Protein AF-A0A0U3E2F8-F1 (afdb_monomer_lite)

Radius of gyration: 13.97 Å; chains: 1; bounding box: 38×24×35 Å

Foldseek 3Di:
DVVLVVLLQQLQQVLLVLLVVVDVDADQLVVQLQCLQVSCVVVVWHWDDDPQKIWTFPQPWDDDPPDQTWSSNVQSNSQNNSCNRHVFRKGWDWHDDPGGIITHIFGPPDDPVVRVVVSVVSVVVD

Secondary structure (DSSP, 8-state):
-HHHHHHHHHHHHHHHHHHHHH-SS---HHHHHHHHHHHHHHTT--EEEETTEEEEET---EEETTEEEE-HHHHHHHHHHHHHHHSS-EEEEEEEETTEEEEEEEETT--HHHHHHHHHHHHTT-

Sequence (126 aa):
MLAAVVLYETGKEMGARIARNSYERVMDPEEAIREVPKILAWIGIDSLQKGNEIYVMDAVGLATSDEEGVCHFERGLVAGIMSGLTRAPWEGIGRLEEDGCVIKLRIGGLTEKEAKGLEERLRNRV

InterPro domains:
  IPR024096 NO signalling/Golgi transport ligand-binding domain superfamily [SSF111126] (4-91)

Organism: NCBI:txid940295

Structure (mmCIF, N/CA/C/O backbone):
data_AF-A0A0U3E2F8-F1
#
_entry.id   AF-A0A0U3E2F8-F1
#
loop_
_atom_site.group_PDB
_atom_site.id
_atom_site.type_symbol
_atom_site.label_atom_id
_atom_site.label_alt_id
_atom_site.label_comp_id
_atom_site.label_asym_id
_atom_site.label_entity_id
_atom_site.label_seq_id
_atom_site.pdbx_PDB_ins_code
_atom_site.Cartn_x
_atom_site.Cartn_y
_atom_site.Cartn_z
_atom_site.occupancy
_atom_site.B_iso_or_equiv
_atom_site.auth_seq_id
_atom_site.auth_comp_id
_atom_site.auth_asym_id
_atom_site.auth_atom_id
_atom_site.pdbx_PDB_model_num
ATOM 1 N N . MET A 1 1 ? 18.887 8.319 -5.084 1.00 64.88 1 MET A N 1
ATOM 2 C CA . MET A 1 1 ? 18.273 8.625 -6.395 1.00 64.88 1 MET A CA 1
ATOM 3 C C . MET A 1 1 ? 16.972 9.414 -6.182 1.00 64.88 1 MET A C 1
ATOM 5 O O . MET A 1 1 ? 16.063 8.888 -5.556 1.00 64.88 1 MET A O 1
ATOM 9 N N . LEU A 1 2 ? 16.882 10.678 -6.626 1.00 75.62 2 LEU A N 1
ATOM 10 C CA . LEU A 1 2 ? 15.735 11.573 -6.346 1.00 75.62 2 LEU A CA 1
ATOM 11 C C . LEU A 1 2 ? 14.402 11.059 -6.928 1.00 75.62 2 LEU A C 1
ATOM 13 O O . LEU A 1 2 ? 13.374 11.144 -6.264 1.00 75.62 2 LEU A O 1
ATOM 17 N N . ALA A 1 3 ? 14.427 10.469 -8.128 1.00 80.75 3 ALA A N 1
ATOM 18 C CA . ALA A 1 3 ? 13.234 9.941 -8.798 1.00 80.75 3 ALA A CA 1
ATOM 19 C C . ALA A 1 3 ? 12.507 8.857 -7.979 1.00 80.75 3 ALA A C 1
ATOM 21 O O . ALA A 1 3 ? 11.284 8.879 -7.882 1.00 80.75 3 ALA A O 1
ATOM 22 N N . ALA A 1 4 ? 13.252 7.965 -7.318 1.00 83.56 4 ALA A N 1
ATOM 23 C CA . ALA A 1 4 ? 12.688 6.930 -6.448 1.00 83.56 4 ALA A CA 1
ATOM 24 C C . ALA A 1 4 ? 11.900 7.512 -5.266 1.00 83.56 4 ALA A C 1
ATOM 26 O O . ALA A 1 4 ? 10.849 6.986 -4.904 1.00 83.56 4 ALA A O 1
ATOM 27 N N . VAL A 1 5 ? 12.410 8.593 -4.668 1.00 86.62 5 VAL A N 1
ATOM 28 C CA . VAL A 1 5 ? 11.747 9.279 -3.551 1.00 86.62 5 VAL A CA 1
ATOM 29 C C . VAL A 1 5 ? 10.488 9.980 -4.047 1.00 86.62 5 VAL A C 1
ATOM 31 O O . VAL A 1 5 ? 9.428 9.810 -3.456 1.00 86.62 5 VAL A O 1
ATOM 34 N N . VAL A 1 6 ? 10.578 10.708 -5.163 1.00 90.44 6 VAL A N 1
ATOM 35 C CA . VAL A 1 6 ? 9.425 11.422 -5.732 1.00 90.44 6 VAL A CA 1
ATOM 36 C C . VAL A 1 6 ? 8.300 10.454 -6.090 1.00 90.44 6 VAL A C 1
ATOM 38 O O . VAL A 1 6 ? 7.155 10.708 -5.728 1.00 90.44 6 VAL A O 1
ATOM 41 N N . LEU A 1 7 ? 8.604 9.335 -6.752 1.00 90.94 7 LEU A N 1
ATOM 42 C CA . LEU A 1 7 ? 7.593 8.340 -7.122 1.00 90.94 7 LEU A CA 1
ATOM 43 C C . LEU A 1 7 ? 6.931 7.710 -5.898 1.00 90.94 7 LEU A C 1
ATOM 45 O O . LEU A 1 7 ? 5.711 7.558 -5.881 1.00 90.94 7 LEU A O 1
ATOM 49 N N . TYR A 1 8 ? 7.719 7.400 -4.868 1.00 92.94 8 TYR A N 1
ATOM 50 C CA . TYR A 1 8 ? 7.193 6.858 -3.622 1.00 92.94 8 TYR A CA 1
ATOM 51 C C . TYR A 1 8 ? 6.237 7.827 -2.923 1.00 92.94 8 TYR A C 1
ATOM 53 O O . TYR A 1 8 ? 5.100 7.462 -2.626 1.00 92.94 8 TYR A O 1
ATOM 61 N N . GLU A 1 9 ? 6.669 9.070 -2.703 1.00 94.75 9 GLU A N 1
ATOM 62 C CA . GLU A 1 9 ? 5.845 10.079 -2.032 1.00 94.75 9 GLU A CA 1
ATOM 63 C C . GLU A 1 9 ? 4.603 10.436 -2.858 1.00 94.75 9 GLU A C 1
ATOM 65 O O . GLU A 1 9 ? 3.518 10.606 -2.306 1.00 94.75 9 GLU A O 1
ATOM 70 N N . THR A 1 10 ? 4.726 10.461 -4.190 1.00 95.31 10 THR A N 1
ATOM 71 C CA . THR A 1 10 ? 3.583 10.675 -5.091 1.00 95.31 10 THR A CA 1
ATOM 72 C C . THR A 1 10 ? 2.550 9.563 -4.938 1.00 95.31 10 THR A C 1
ATOM 74 O O . THR A 1 10 ? 1.371 9.850 -4.733 1.00 95.31 10 THR A O 1
ATOM 77 N N . GLY A 1 11 ? 2.981 8.297 -4.979 1.00 95.75 11 GLY A N 1
ATOM 78 C CA . GLY A 1 11 ? 2.093 7.160 -4.747 1.00 95.75 11 GLY A CA 1
ATOM 79 C C . GLY A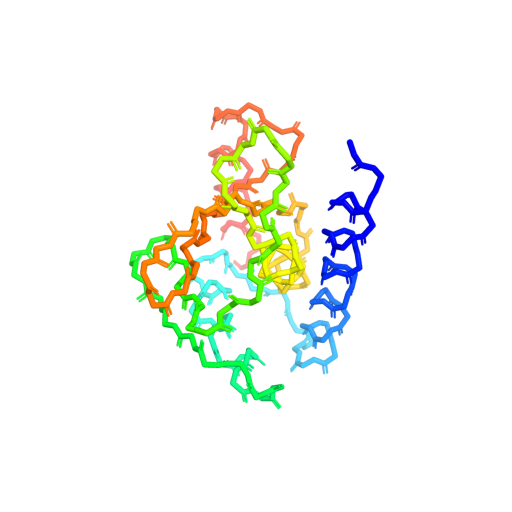 1 11 ? 1.421 7.250 -3.376 1.00 95.75 11 GLY A C 1
ATOM 80 O O . GLY A 1 11 ? 0.200 7.130 -3.273 1.00 95.75 11 GLY A O 1
ATOM 81 N N . LYS A 1 12 ? 2.195 7.546 -2.326 1.00 97.19 12 LYS A N 1
ATOM 82 C CA . LYS A 1 12 ? 1.705 7.638 -0.944 1.00 97.19 12 LYS A CA 1
ATOM 83 C C . LYS A 1 12 ? 0.635 8.711 -0.760 1.00 97.19 12 LYS A C 1
ATOM 85 O O . LYS A 1 12 ? -0.418 8.428 -0.186 1.00 97.19 12 LYS A O 1
ATOM 90 N N . GLU A 1 13 ? 0.862 9.911 -1.282 1.00 97.12 13 GLU A N 1
ATOM 91 C CA . GLU A 1 13 ? -0.116 10.999 -1.212 1.00 97.12 13 GLU A CA 1
ATOM 92 C C . GLU A 1 13 ? -1.396 10.655 -1.990 1.00 97.12 13 GLU A C 1
ATOM 94 O O . GLU A 1 13 ? -2.508 10.807 -1.474 1.00 97.12 13 GLU A O 1
ATOM 99 N N . MET A 1 14 ? -1.257 10.115 -3.208 1.00 96.50 14 MET A N 1
ATOM 100 C CA . MET A 1 14 ? -2.400 9.690 -4.021 1.00 96.50 14 MET A CA 1
ATOM 101 C C . MET A 1 14 ? -3.231 8.615 -3.317 1.00 96.50 14 MET A C 1
ATOM 103 O O . MET A 1 14 ? -4.451 8.754 -3.207 1.00 96.50 14 MET A O 1
ATOM 107 N N . GLY A 1 15 ? -2.580 7.575 -2.795 1.00 97.12 15 GLY A N 1
ATOM 108 C CA . GLY A 1 15 ? -3.247 6.472 -2.109 1.00 97.12 15 GLY A CA 1
ATOM 109 C C . GLY A 1 15 ? -4.013 6.937 -0.875 1.00 97.12 15 GLY A C 1
ATOM 110 O O . GLY A 1 15 ? -5.178 6.579 -0.695 1.00 97.12 15 GLY A O 1
ATOM 111 N N . ALA A 1 16 ? -3.397 7.799 -0.061 1.00 96.75 16 ALA A N 1
ATOM 112 C CA . ALA A 1 16 ? -4.036 8.341 1.135 1.00 96.75 16 ALA A CA 1
ATOM 113 C C . ALA A 1 16 ? -5.271 9.177 0.791 1.00 96.75 16 ALA A C 1
ATOM 115 O O . ALA A 1 16 ? -6.301 9.073 1.464 1.00 96.75 16 ALA A O 1
ATOM 116 N N . ARG A 1 17 ? -5.192 9.983 -0.272 1.00 95.56 17 ARG A N 1
ATOM 117 C CA . ARG A 1 17 ? -6.315 10.793 -0.743 1.00 95.56 17 ARG A CA 1
ATOM 118 C C . ARG A 1 17 ? -7.462 9.936 -1.279 1.00 95.56 17 ARG A C 1
ATOM 120 O O . ARG A 1 17 ? -8.609 10.190 -0.920 1.00 95.56 17 ARG A O 1
ATOM 127 N N . ILE A 1 18 ? -7.169 8.920 -2.093 1.00 95.12 18 ILE A N 1
ATOM 128 C CA . ILE A 1 18 ? -8.184 7.998 -2.629 1.00 95.12 18 ILE A CA 1
ATOM 129 C C . ILE A 1 18 ? -8.901 7.279 -1.485 1.00 95.12 18 ILE A C 1
ATOM 131 O O . ILE A 1 18 ? -10.130 7.288 -1.436 1.00 95.12 18 ILE A O 1
ATOM 135 N N . ALA A 1 19 ? -8.152 6.722 -0.530 1.00 95.06 19 ALA A N 1
ATOM 136 C CA . ALA A 1 19 ? -8.716 6.012 0.614 1.00 95.06 19 ALA A CA 1
ATOM 137 C C . ALA A 1 19 ? -9.644 6.897 1.458 1.00 95.06 19 ALA A C 1
ATOM 139 O O . ALA A 1 19 ? -10.771 6.501 1.747 1.00 95.06 19 ALA A O 1
ATOM 140 N N . ARG A 1 20 ? -9.211 8.121 1.795 1.00 91.31 20 ARG A N 1
ATOM 141 C CA . ARG A 1 20 ? -10.014 9.072 2.588 1.00 91.31 20 ARG A CA 1
ATOM 142 C C . ARG A 1 20 ? -11.285 9.534 1.879 1.00 91.31 20 ARG A C 1
ATOM 144 O O . ARG A 1 20 ? -12.266 9.834 2.545 1.00 91.31 20 ARG A O 1
ATOM 151 N N . ASN A 1 21 ? -11.262 9.610 0.551 1.00 89.81 21 ASN A N 1
ATOM 152 C CA . ASN A 1 21 ? -12.446 9.956 -0.237 1.00 89.81 21 ASN A CA 1
ATOM 153 C C . ASN A 1 21 ? -13.391 8.762 -0.429 1.00 89.81 21 ASN A C 1
ATOM 155 O O . ASN A 1 21 ? -14.570 8.958 -0.702 1.00 89.81 21 ASN A O 1
ATOM 159 N N . SER A 1 22 ? -12.865 7.542 -0.319 1.00 88.12 22 SER A N 1
ATOM 160 C CA . SER A 1 22 ? -13.618 6.300 -0.511 1.00 88.12 22 SER A CA 1
ATOM 161 C C . SER A 1 22 ? -14.307 5.829 0.771 1.00 88.12 22 SER A C 1
ATOM 163 O O . SER A 1 22 ? -15.347 5.181 0.701 1.00 88.12 22 SER A O 1
ATOM 165 N N . TYR A 1 23 ? -13.743 6.156 1.939 1.00 85.69 23 TYR A N 1
ATOM 166 C CA . TYR A 1 23 ? -14.247 5.713 3.238 1.00 85.69 23 TYR A CA 1
ATOM 167 C C . TYR A 1 23 ? -14.242 6.851 4.260 1.00 85.69 23 TYR A C 1
ATOM 169 O O . TYR A 1 23 ? -13.218 7.479 4.519 1.00 85.69 23 TYR A O 1
ATOM 177 N N . GLU A 1 24 ? -15.391 7.071 4.899 1.00 81.25 24 GLU A N 1
ATOM 178 C CA . GLU A 1 24 ? -15.556 8.119 5.917 1.00 81.25 24 GLU A CA 1
ATOM 179 C C . GLU A 1 24 ? -15.071 7.685 7.312 1.00 81.25 24 GLU A C 1
ATOM 181 O O . GLU A 1 24 ? -14.725 8.527 8.148 1.00 81.25 24 GLU A O 1
ATOM 186 N N . ARG A 1 25 ? -15.013 6.370 7.572 1.00 87.81 25 ARG A N 1
ATOM 187 C CA . ARG A 1 25 ? -14.590 5.804 8.861 1.00 87.81 25 ARG A CA 1
ATOM 188 C C . ARG A 1 25 ? -13.144 5.324 8.847 1.00 87.81 25 ARG A C 1
ATOM 190 O O . ARG A 1 25 ? -12.626 4.891 7.823 1.00 87.81 25 ARG A O 1
ATOM 197 N N . VAL A 1 26 ? -12.530 5.358 10.026 1.00 89.75 26 VAL A N 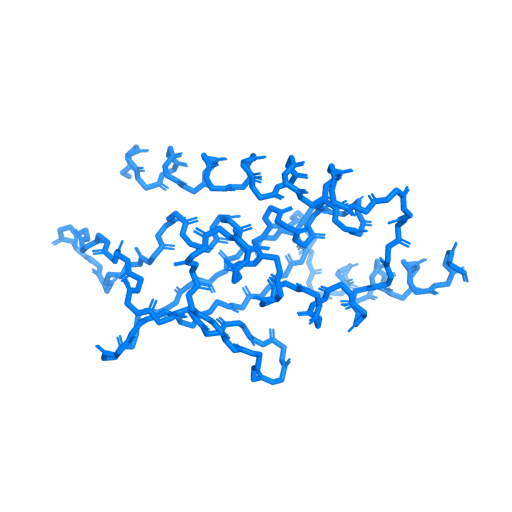1
ATOM 198 C CA . VAL A 1 26 ? -11.230 4.727 10.273 1.00 89.75 26 VAL A CA 1
ATOM 199 C C . VAL A 1 26 ? -11.433 3.221 10.406 1.00 89.75 26 VAL A C 1
ATOM 201 O O . VAL A 1 26 ? -12.411 2.786 11.014 1.00 89.75 26 VAL A O 1
ATOM 204 N N . MET A 1 27 ? -10.524 2.447 9.825 1.00 92.94 27 MET A N 1
ATOM 205 C CA . MET A 1 27 ? -10.528 0.988 9.880 1.00 92.94 27 MET A CA 1
ATOM 206 C C . MET A 1 27 ? -9.391 0.457 10.745 1.00 92.94 27 MET A C 1
ATOM 208 O O . MET A 1 27 ? -8.307 1.049 10.807 1.00 92.94 27 MET A O 1
ATOM 212 N N . ASP A 1 28 ? -9.620 -0.712 11.335 1.00 91.25 28 ASP A N 1
ATOM 213 C CA . ASP A 1 28 ? -8.561 -1.524 11.918 1.00 91.25 28 ASP A CA 1
ATOM 214 C C . ASP A 1 28 ? -7.576 -1.997 10.841 1.00 91.25 28 ASP A C 1
ATOM 216 O O . ASP A 1 28 ? -7.997 -2.281 9.717 1.00 91.25 28 ASP A O 1
ATOM 220 N N . PRO A 1 29 ? -6.278 -2.165 11.153 1.00 91.38 29 PRO A N 1
ATOM 221 C CA . PRO A 1 29 ? -5.283 -2.604 10.173 1.00 91.38 29 PRO A CA 1
ATOM 222 C C . PRO A 1 29 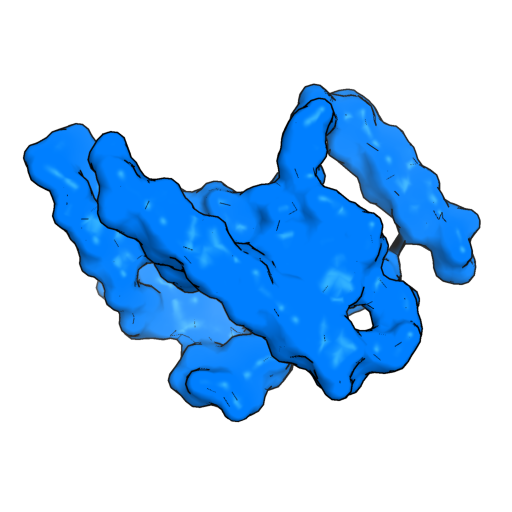? -5.651 -3.891 9.417 1.00 91.38 29 PRO A C 1
ATOM 224 O O . PRO A 1 29 ? -5.459 -3.977 8.207 1.00 91.38 29 PRO A O 1
ATOM 227 N N . GLU A 1 30 ? -6.226 -4.882 10.102 1.00 90.81 30 GLU A N 1
ATOM 228 C CA . GLU A 1 30 ? -6.636 -6.153 9.485 1.00 90.81 30 GLU A CA 1
ATOM 229 C C . GLU A 1 30 ? -7.818 -6.000 8.526 1.00 90.81 30 GLU A C 1
ATOM 231 O O . GLU A 1 30 ? -7.959 -6.759 7.568 1.00 90.81 30 GLU A O 1
ATOM 236 N N . GLU A 1 31 ? -8.709 -5.049 8.789 1.00 93.44 31 GLU A N 1
ATOM 237 C CA . GLU A 1 31 ? -9.775 -4.695 7.860 1.00 93.44 31 GLU A CA 1
ATOM 238 C C . GLU A 1 31 ? -9.212 -3.883 6.691 1.00 93.44 31 GLU A C 1
ATOM 240 O O . GLU A 1 31 ? -9.424 -4.247 5.537 1.00 93.44 31 GLU A O 1
ATOM 245 N N . ALA A 1 32 ? -8.417 -2.855 6.984 1.00 94.50 32 ALA A N 1
ATOM 246 C CA . ALA A 1 32 ? -7.854 -1.951 5.992 1.00 94.50 32 ALA A CA 1
ATOM 247 C C . ALA A 1 32 ? -7.051 -2.688 4.914 1.00 94.50 32 ALA A C 1
ATOM 249 O O . ALA A 1 32 ? -7.255 -2.444 3.727 1.00 94.50 32 ALA A O 1
ATOM 250 N N . ILE A 1 33 ? -6.190 -3.638 5.300 1.00 94.94 33 ILE A N 1
ATOM 251 C CA . ILE A 1 33 ? -5.377 -4.394 4.338 1.00 94.94 33 ILE A CA 1
ATOM 252 C C . ILE A 1 33 ? -6.230 -5.224 3.361 1.00 94.94 33 ILE A C 1
ATOM 254 O O . ILE A 1 33 ? -5.835 -5.395 2.210 1.00 94.94 33 ILE A O 1
ATOM 258 N N . ARG A 1 34 ? -7.422 -5.678 3.780 1.00 95.19 34 ARG A N 1
ATOM 259 C CA . ARG A 1 34 ? -8.378 -6.406 2.922 1.00 95.19 34 ARG A CA 1
ATOM 260 C C . ARG A 1 34 ? -9.103 -5.496 1.933 1.00 95.19 34 ARG A C 1
ATOM 262 O O . ARG A 1 34 ? -9.558 -5.965 0.890 1.00 95.19 34 ARG A O 1
ATOM 269 N N . GLU A 1 35 ? -9.208 -4.208 2.242 1.00 95.69 35 GLU A N 1
ATOM 270 C CA . GLU A 1 35 ? -9.807 -3.209 1.354 1.00 95.69 35 GLU A CA 1
ATOM 271 C C . GLU A 1 35 ? -8.805 -2.660 0.328 1.00 95.69 35 GLU A C 1
ATOM 273 O O . GLU A 1 35 ? -9.221 -2.208 -0.739 1.00 95.69 35 GLU A O 1
ATOM 278 N N . VAL A 1 36 ? -7.493 -2.751 0.591 1.00 96.94 36 VAL A N 1
ATOM 279 C CA . VAL A 1 36 ? -6.453 -2.239 -0.321 1.00 96.94 36 VAL A CA 1
ATOM 280 C C . VAL A 1 36 ? -6.622 -2.756 -1.762 1.00 96.94 36 VAL A C 1
ATOM 282 O O . VAL A 1 36 ? -6.700 -1.912 -2.657 1.00 96.94 36 VAL A O 1
ATOM 285 N N . PRO A 1 37 ? -6.752 -4.075 -2.038 1.00 96.62 37 PRO A N 1
ATOM 286 C CA . PRO A 1 37 ? -6.910 -4.551 -3.414 1.00 96.62 37 PRO A CA 1
ATOM 287 C C . PRO A 1 37 ? -8.185 -4.050 -4.099 1.00 96.62 37 PRO A C 1
ATOM 289 O O . PRO A 1 37 ? -8.191 -3.810 -5.303 1.00 96.62 37 PRO A O 1
ATOM 292 N N . LYS A 1 38 ? -9.268 -3.845 -3.337 1.00 95.56 38 LYS A N 1
ATOM 293 C CA . LYS A 1 38 ? -10.539 -3.339 -3.878 1.00 95.56 38 LYS A CA 1
ATOM 294 C C . LYS A 1 38 ? -10.394 -1.898 -4.357 1.00 95.56 38 LYS A C 1
ATOM 296 O O . LYS A 1 38 ? -10.874 -1.559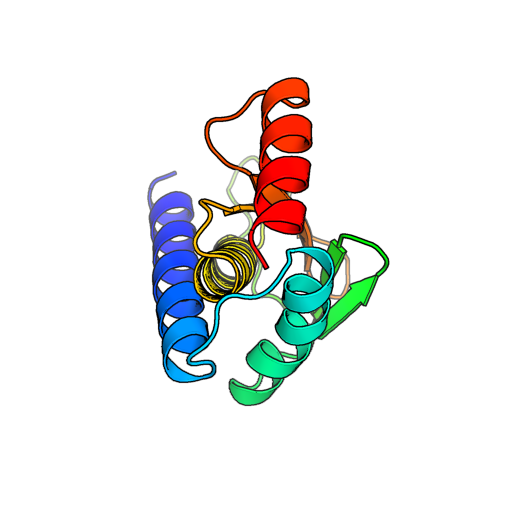 -5.433 1.00 95.56 38 LYS A O 1
ATOM 301 N N . ILE A 1 39 ? -9.698 -1.071 -3.577 1.00 95.44 39 ILE A N 1
ATOM 302 C CA . ILE A 1 39 ? -9.416 0.324 -3.930 1.00 95.44 39 ILE A CA 1
ATOM 303 C C . ILE A 1 39 ? -8.489 0.395 -5.147 1.00 95.44 39 ILE A C 1
ATOM 305 O O . ILE A 1 39 ? -8.717 1.205 -6.041 1.00 95.44 39 ILE A O 1
ATOM 309 N N . LEU A 1 40 ? -7.465 -0.463 -5.207 1.00 95.12 40 LEU A N 1
ATOM 310 C CA . LEU A 1 40 ? -6.576 -0.557 -6.369 1.00 95.12 40 LEU A CA 1
ATOM 311 C C . LEU A 1 40 ? -7.344 -0.954 -7.640 1.00 95.12 40 LEU A C 1
ATOM 313 O O . LEU A 1 40 ? -7.169 -0.321 -8.681 1.00 95.12 40 LEU A O 1
ATOM 317 N N . ALA A 1 41 ? -8.277 -1.904 -7.542 1.00 94.00 41 ALA A N 1
ATOM 318 C CA . ALA A 1 41 ? -9.118 -2.297 -8.670 1.00 94.00 41 ALA A CA 1
ATOM 319 C C . ALA A 1 41 ? -9.982 -1.135 -9.203 1.00 94.00 41 ALA A C 1
ATOM 321 O O . ALA A 1 41 ? -10.193 -1.028 -10.410 1.00 94.00 41 ALA A O 1
ATOM 322 N N . TRP A 1 42 ? -10.444 -0.213 -8.346 1.00 90.88 42 TRP A N 1
ATOM 323 C CA . TRP A 1 42 ? -11.224 0.959 -8.782 1.00 90.88 42 TRP A CA 1
ATOM 324 C C . TRP A 1 42 ? -10.440 1.933 -9.662 1.00 90.88 42 TRP A C 1
ATOM 326 O O . TRP A 1 42 ? -11.040 2.671 -10.441 1.00 90.88 42 TRP A O 1
ATOM 336 N N . ILE A 1 43 ? -9.113 1.938 -9.543 1.00 89.69 43 ILE A N 1
ATOM 337 C CA . ILE A 1 43 ? -8.219 2.759 -10.365 1.00 89.69 43 ILE A CA 1
ATOM 338 C C . ILE A 1 43 ? -7.527 1.945 -11.465 1.00 89.69 43 ILE A C 1
ATOM 340 O O . ILE A 1 43 ? -6.582 2.434 -12.079 1.00 89.69 43 ILE A O 1
ATOM 344 N N . GLY A 1 44 ? -8.011 0.726 -11.732 1.00 91.06 44 GLY A N 1
ATOM 345 C CA . GLY A 1 44 ? -7.518 -0.132 -12.807 1.00 91.06 44 GLY A CA 1
ATOM 346 C C . GLY A 1 44 ? -6.182 -0.811 -12.511 1.00 91.06 44 GLY A C 1
ATOM 347 O O . GLY A 1 44 ? -5.460 -1.131 -13.448 1.00 91.06 44 GLY A O 1
ATOM 348 N N . ILE A 1 45 ? -5.834 -0.997 -11.233 1.00 92.44 45 ILE A N 1
ATOM 349 C CA . ILE A 1 45 ? -4.627 -1.717 -10.817 1.00 92.44 45 ILE A CA 1
ATOM 350 C C . ILE A 1 45 ? -5.028 -3.088 -10.277 1.00 92.44 45 ILE A C 1
ATOM 352 O O . ILE A 1 45 ? -5.639 -3.200 -9.208 1.00 92.44 45 ILE A O 1
ATOM 356 N N . ASP A 1 46 ? -4.634 -4.131 -10.998 1.00 94.31 46 ASP A N 1
ATOM 357 C CA . ASP A 1 46 ? -4.887 -5.506 -10.596 1.00 94.31 46 ASP A CA 1
ATOM 358 C C . ASP A 1 46 ? -3.958 -5.911 -9.450 1.00 94.31 46 ASP A C 1
ATOM 360 O O . ASP A 1 46 ? -2.734 -5.761 -9.486 1.00 94.31 46 ASP A O 1
ATOM 364 N N . SER A 1 47 ? -4.556 -6.424 -8.378 1.00 95.69 47 SER A N 1
ATOM 365 C CA . SER A 1 47 ? -3.816 -6.811 -7.183 1.00 95.69 47 SER A CA 1
ATOM 366 C C . SER A 1 47 ? -4.540 -7.874 -6.369 1.00 95.69 47 SER A C 1
ATOM 368 O O . SER A 1 47 ? -5.745 -8.091 -6.501 1.00 95.69 47 SER A O 1
ATOM 370 N N . LEU A 1 48 ? -3.792 -8.550 -5.503 1.00 95.31 48 LEU A N 1
ATOM 371 C CA . LEU A 1 48 ? -4.313 -9.553 -4.581 1.00 95.31 48 LEU A CA 1
ATOM 372 C C . LEU A 1 48 ? -3.583 -9.486 -3.241 1.00 95.31 48 LEU A C 1
ATOM 374 O O . LEU A 1 48 ? -2.411 -9.123 -3.167 1.00 95.31 48 LEU A O 1
ATOM 378 N N . GLN A 1 49 ? -4.271 -9.863 -2.168 1.00 95.31 49 GLN A N 1
ATOM 379 C CA . GLN A 1 49 ? -3.671 -9.981 -0.842 1.00 95.31 49 GLN A CA 1
ATOM 380 C C . GLN A 1 49 ? -3.195 -11.421 -0.603 1.00 95.31 49 GLN A C 1
ATOM 382 O O . GLN A 1 49 ? -3.967 -12.369 -0.755 1.00 95.31 49 GLN A O 1
ATOM 387 N N . LYS A 1 50 ? -1.942 -11.589 -0.168 1.00 91.56 50 LYS A N 1
ATOM 388 C CA . LYS A 1 50 ? -1.368 -12.862 0.301 1.00 91.56 50 LYS A CA 1
ATOM 389 C C . LYS A 1 50 ? -0.851 -12.676 1.727 1.00 91.56 50 LYS A C 1
ATOM 391 O O . LYS A 1 50 ? 0.227 -12.136 1.949 1.00 91.56 50 LYS A O 1
ATOM 396 N N . GLY A 1 51 ? -1.635 -13.105 2.717 1.00 89.19 51 GLY A N 1
ATOM 397 C CA . GLY A 1 51 ? -1.308 -12.867 4.126 1.00 89.19 51 GLY A CA 1
ATOM 398 C C . GLY A 1 51 ? -1.256 -11.368 4.440 1.00 89.19 51 GLY A C 1
ATOM 399 O O . GLY A 1 51 ? -2.252 -10.671 4.263 1.00 89.19 51 GLY A O 1
ATOM 400 N N . ASN A 1 52 ? -0.091 -10.876 4.870 1.00 87.06 52 ASN A N 1
ATOM 401 C CA . ASN A 1 52 ? 0.141 -9.456 5.181 1.00 87.06 52 ASN A CA 1
ATOM 402 C C . ASN A 1 52 ? 0.850 -8.696 4.046 1.00 87.06 52 ASN A C 1
ATOM 404 O O . ASN A 1 52 ? 1.407 -7.620 4.267 1.00 87.06 52 ASN A O 1
ATOM 408 N N . GLU A 1 53 ? 0.867 -9.273 2.848 1.00 94.75 53 GLU A N 1
ATOM 409 C CA . GLU A 1 53 ? 1.477 -8.686 1.660 1.00 94.75 53 GLU A CA 1
ATOM 410 C C . GLU A 1 53 ? 0.410 -8.403 0.602 1.00 94.75 53 GLU A C 1
ATOM 412 O O . GLU A 1 53 ? -0.579 -9.133 0.471 1.00 94.75 53 GLU A O 1
ATOM 417 N N . ILE A 1 54 ? 0.632 -7.339 -0.163 1.00 96.94 54 ILE A N 1
ATOM 418 C CA . ILE A 1 54 ? -0.163 -6.978 -1.333 1.00 96.94 54 ILE A CA 1
ATOM 419 C C . ILE A 1 54 ? 0.685 -7.251 -2.565 1.00 96.94 54 ILE A C 1
ATOM 421 O O . ILE A 1 54 ? 1.780 -6.714 -2.701 1.00 96.94 54 ILE A O 1
ATOM 425 N N . TYR A 1 55 ? 0.183 -8.096 -3.451 1.00 95.69 55 TYR A N 1
ATOM 426 C CA . TYR A 1 55 ? 0.786 -8.369 -4.743 1.00 95.69 55 TYR A CA 1
ATOM 427 C C . TYR A 1 55 ? 0.106 -7.502 -5.795 1.00 95.69 55 TYR A C 1
ATOM 429 O O . TYR A 1 55 ? -1.106 -7.608 -5.970 1.00 95.69 55 TYR A O 1
ATOM 437 N N . VAL A 1 56 ? 0.868 -6.646 -6.465 1.00 94.69 56 VAL A N 1
ATOM 438 C CA . VAL A 1 56 ? 0.400 -5.793 -7.562 1.00 94.69 56 VAL A CA 1
ATOM 439 C C . VAL A 1 56 ? 0.925 -6.377 -8.865 1.00 94.69 56 VAL A C 1
ATOM 441 O O . VAL A 1 56 ? 2.138 -6.499 -9.026 1.00 94.69 56 VAL A O 1
ATOM 444 N N . MET A 1 57 ? 0.019 -6.763 -9.757 1.00 92.19 57 MET A N 1
ATOM 445 C CA . MET A 1 57 ? 0.352 -7.325 -11.068 1.00 92.19 57 MET A CA 1
ATOM 446 C C . MET A 1 57 ? 0.763 -6.212 -12.032 1.00 92.19 57 MET A C 1
ATOM 448 O O . MET A 1 57 ? 0.333 -5.069 -11.865 1.00 92.19 57 MET A O 1
ATOM 452 N N . ASP A 1 58 ? 1.620 -6.537 -13.003 1.00 83.25 58 ASP A N 1
ATOM 453 C CA . ASP A 1 58 ? 2.071 -5.611 -14.057 1.00 83.25 58 ASP A CA 1
ATOM 454 C C . ASP A 1 58 ? 2.638 -4.274 -13.528 1.00 83.25 58 ASP A C 1
ATOM 456 O O . ASP A 1 58 ? 2.618 -3.244 -14.207 1.00 83.25 58 ASP A O 1
ATOM 460 N N . ALA A 1 59 ? 3.148 -4.277 -12.291 1.00 79.69 59 ALA A N 1
ATOM 461 C CA . ALA A 1 59 ? 3.713 -3.097 -11.651 1.00 79.69 59 ALA A CA 1
ATOM 462 C C . ALA A 1 59 ? 4.891 -2.558 -12.474 1.00 79.69 59 ALA A C 1
ATOM 464 O O . ALA A 1 59 ? 5.817 -3.301 -12.816 1.00 79.69 59 ALA A O 1
ATOM 465 N N . VAL A 1 60 ? 4.900 -1.249 -12.744 1.00 67.88 60 VAL A N 1
ATOM 466 C CA . VAL A 1 60 ? 5.954 -0.627 -13.552 1.00 67.88 60 VAL A CA 1
ATOM 467 C C . VAL A 1 60 ? 7.172 -0.398 -12.660 1.00 67.88 60 VAL A C 1
ATOM 469 O O . VAL A 1 60 ? 7.407 0.680 -12.113 1.00 67.88 60 VAL A O 1
ATOM 472 N N . GLY A 1 61 ? 7.957 -1.457 -12.478 1.00 64.06 61 GLY A N 1
ATOM 473 C CA . GLY A 1 61 ? 9.243 -1.389 -11.802 1.00 64.06 61 GLY A CA 1
ATOM 474 C C . GLY A 1 61 ? 10.212 -0.499 -12.576 1.00 64.06 61 GLY A C 1
ATOM 475 O O . GLY A 1 61 ? 10.456 -0.711 -13.762 1.00 64.06 61 GLY A O 1
ATOM 476 N N . LEU A 1 62 ? 10.812 0.481 -11.901 1.00 60.38 62 LEU A N 1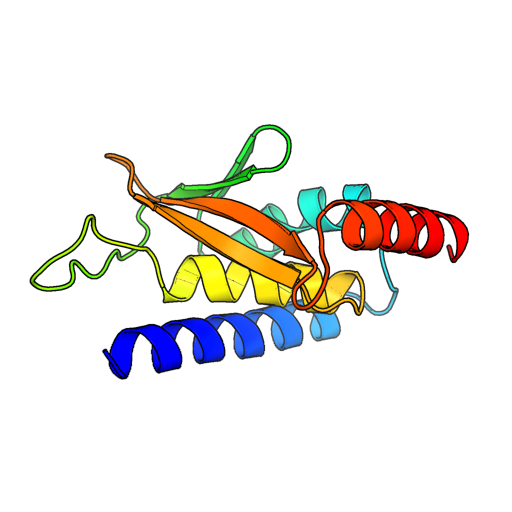
ATOM 477 C CA . LEU A 1 62 ? 11.981 1.171 -12.439 1.00 60.38 62 LEU A CA 1
ATOM 478 C C . LEU A 1 62 ? 13.222 0.494 -11.871 1.00 60.38 62 LEU A C 1
ATOM 480 O O . LEU A 1 62 ? 13.502 0.590 -10.675 1.00 60.38 62 LEU A O 1
ATOM 484 N N . ALA A 1 63 ? 13.961 -0.200 -12.736 1.00 54.34 63 ALA A N 1
ATOM 485 C CA . ALA A 1 63 ? 15.306 -0.642 -12.410 1.00 54.34 63 ALA A CA 1
ATOM 486 C C . ALA A 1 63 ? 16.179 0.598 -12.190 1.00 54.34 63 ALA A C 1
ATOM 488 O O . ALA A 1 63 ? 16.219 1.506 -13.026 1.00 54.34 63 ALA A O 1
ATOM 489 N N . THR A 1 64 ? 16.851 0.656 -11.046 1.00 56.62 64 THR A N 1
ATOM 490 C CA . THR A 1 64 ? 17.878 1.670 -10.805 1.00 56.62 64 THR A CA 1
ATOM 491 C C . THR A 1 64 ? 19.222 1.065 -11.184 1.00 56.62 64 THR A C 1
ATOM 493 O O . THR A 1 64 ? 19.359 -0.155 -11.182 1.00 56.62 64 THR A O 1
ATOM 496 N N . SER A 1 65 ? 20.191 1.893 -11.576 1.00 50.47 65 SER A N 1
ATOM 497 C CA . SER A 1 65 ? 21.446 1.448 -12.200 1.00 50.47 65 SER A CA 1
ATOM 498 C C . SER A 1 65 ? 22.263 0.443 -11.381 1.00 50.47 65 SER A C 1
ATOM 500 O O . SER A 1 65 ? 23.150 -0.181 -11.951 1.00 50.47 65 SER A O 1
ATOM 502 N N . ASP A 1 66 ? 21.958 0.263 -10.091 1.00 49.53 66 ASP A N 1
ATOM 503 C CA . ASP A 1 66 ? 22.791 -0.490 -9.154 1.00 49.53 66 ASP A CA 1
ATOM 504 C C . ASP A 1 66 ? 22.006 -1.399 -8.177 1.00 49.53 66 ASP A C 1
ATOM 506 O O . ASP A 1 66 ? 22.611 -1.963 -7.268 1.00 49.53 66 ASP A O 1
ATOM 510 N N . GLU A 1 67 ? 20.685 -1.585 -8.333 1.00 51.47 67 GLU A N 1
ATOM 511 C CA . GLU A 1 67 ? 19.874 -2.408 -7.409 1.00 51.47 67 GLU A CA 1
ATOM 512 C C . GLU A 1 67 ? 18.801 -3.244 -8.129 1.00 51.47 67 GLU A C 1
ATOM 514 O O . GLU A 1 67 ? 18.321 -2.871 -9.204 1.00 51.47 67 GLU A O 1
ATOM 519 N N . GLU A 1 68 ? 18.401 -4.363 -7.503 1.00 59.44 68 GLU A N 1
ATOM 520 C CA . GLU A 1 68 ? 17.157 -5.079 -7.819 1.00 59.44 68 GLU A CA 1
ATOM 521 C C . GLU A 1 68 ? 16.032 -4.051 -7.996 1.00 59.44 68 GLU A C 1
ATOM 523 O O . GLU A 1 68 ? 15.841 -3.180 -7.146 1.00 59.44 68 GLU A O 1
ATOM 528 N N . GLY A 1 69 ? 15.328 -4.087 -9.131 1.00 65.44 69 GLY A N 1
ATOM 529 C CA . GLY A 1 69 ? 14.307 -3.084 -9.418 1.00 65.44 69 GLY A CA 1
ATOM 530 C C . GLY A 1 69 ? 13.246 -3.034 -8.313 1.00 65.44 69 GLY A C 1
ATOM 531 O O . GLY A 1 69 ? 12.912 -4.048 -7.698 1.00 65.44 69 GLY A O 1
ATOM 532 N N . VAL A 1 70 ? 12.701 -1.843 -8.064 1.00 77.69 70 VAL A N 1
ATOM 533 C CA . VAL A 1 70 ? 11.671 -1.629 -7.041 1.00 77.69 70 VAL A CA 1
ATOM 534 C C . VAL A 1 70 ? 10.483 -0.891 -7.649 1.00 77.69 70 VAL A C 1
ATOM 536 O O . VAL A 1 70 ? 10.636 0.104 -8.361 1.00 77.69 70 VAL A O 1
ATOM 539 N N . CYS A 1 71 ? 9.274 -1.340 -7.311 1.00 88.38 71 CYS A N 1
ATOM 540 C CA . CYS A 1 71 ? 8.019 -0.674 -7.657 1.00 88.38 71 CYS A CA 1
ATOM 541 C C . CYS A 1 71 ? 7.783 0.555 -6.751 1.00 88.38 71 CYS A C 1
ATOM 543 O O . CYS A 1 71 ? 7.036 0.528 -5.771 1.00 88.38 71 CYS A O 1
ATOM 545 N N . HIS A 1 72 ? 8.527 1.640 -6.990 1.00 91.38 72 HIS A N 1
ATOM 546 C CA . HIS A 1 72 ? 8.513 2.813 -6.107 1.00 91.38 72 HIS A CA 1
ATOM 547 C C . HIS A 1 72 ? 7.129 3.446 -5.974 1.00 91.38 72 HIS A C 1
ATOM 549 O O . HIS A 1 72 ? 6.733 3.800 -4.863 1.00 91.38 72 HIS A O 1
ATOM 555 N N . PHE A 1 73 ? 6.409 3.574 -7.085 1.00 92.50 73 PHE A N 1
ATOM 556 C CA . PHE A 1 73 ? 5.087 4.179 -7.093 1.00 92.50 73 PHE A CA 1
ATOM 557 C C . PHE A 1 73 ? 4.064 3.283 -6.388 1.00 92.50 73 PHE A C 1
ATOM 559 O O . PHE A 1 73 ? 3.384 3.736 -5.471 1.00 92.50 73 PHE A O 1
ATOM 566 N N . GLU A 1 74 ? 4.010 2.000 -6.738 1.00 94.00 74 GLU A N 1
ATOM 567 C CA . GLU A 1 74 ? 3.035 1.033 -6.231 1.00 94.00 74 GLU A CA 1
ATOM 568 C C . GLU A 1 74 ? 3.207 0.801 -4.729 1.00 94.00 74 GLU A C 1
ATOM 570 O O . GLU A 1 74 ? 2.226 0.824 -3.982 1.00 94.00 74 GLU A O 1
ATOM 575 N N . ARG A 1 75 ? 4.452 0.662 -4.243 1.00 94.19 75 ARG A N 1
ATOM 576 C CA . ARG A 1 75 ? 4.702 0.524 -2.798 1.00 94.19 75 ARG A CA 1
ATOM 577 C C . ARG A 1 75 ? 4.319 1.788 -2.026 1.00 94.19 75 ARG A C 1
ATOM 579 O O . ARG A 1 75 ? 3.866 1.684 -0.888 1.00 94.19 75 ARG A O 1
ATOM 586 N N . GLY A 1 76 ? 4.474 2.963 -2.640 1.00 96.00 76 GLY A N 1
ATOM 587 C CA . GLY A 1 76 ? 3.971 4.227 -2.103 1.00 96.00 76 GLY A CA 1
ATOM 588 C C . GLY A 1 76 ? 2.450 4.237 -2.054 1.00 96.00 76 GLY A C 1
ATOM 589 O O . GLY A 1 76 ? 1.871 4.480 -1.002 1.00 96.00 76 GLY A O 1
ATOM 590 N N . LEU A 1 77 ? 1.802 3.891 -3.163 1.00 96.62 77 LEU A N 1
ATOM 591 C CA . LEU A 1 77 ? 0.350 3.861 -3.317 1.00 96.62 77 LEU A CA 1
ATOM 592 C C . LEU A 1 77 ? -0.331 2.954 -2.292 1.00 96.62 77 LEU A C 1
ATOM 594 O O . LEU A 1 77 ? -1.232 3.401 -1.583 1.00 96.62 77 LEU A O 1
ATOM 598 N N . VAL A 1 78 ? 0.148 1.718 -2.145 1.00 97.00 78 VAL A N 1
ATOM 599 C CA . VAL A 1 78 ? -0.353 0.753 -1.155 1.00 97.00 78 VAL A CA 1
ATOM 600 C C . VAL A 1 78 ? -0.193 1.281 0.274 1.00 97.00 78 VAL A C 1
ATOM 602 O O . VAL A 1 78 ? -1.139 1.236 1.064 1.00 97.00 78 VAL A O 1
ATOM 605 N N . ALA A 1 79 ? 0.972 1.846 0.606 1.00 97.44 79 ALA A N 1
ATOM 606 C CA . ALA A 1 79 ? 1.215 2.452 1.915 1.00 97.44 79 ALA A CA 1
ATOM 607 C C . ALA A 1 79 ? 0.328 3.678 2.172 1.00 97.44 79 ALA A C 1
ATOM 609 O O . ALA A 1 79 ? -0.164 3.877 3.285 1.00 97.44 79 ALA A O 1
ATOM 610 N N . GLY A 1 80 ? 0.086 4.478 1.135 1.00 97.81 80 GLY A N 1
ATOM 611 C CA . GLY A 1 80 ? -0.816 5.619 1.150 1.00 97.81 80 GLY A CA 1
ATOM 612 C C . GLY A 1 80 ? -2.246 5.209 1.458 1.00 97.81 80 GLY A C 1
ATOM 613 O O . GLY A 1 80 ? -2.842 5.743 2.391 1.00 97.81 80 GLY A O 1
ATOM 614 N N . ILE A 1 81 ? -2.778 4.227 0.724 1.00 97.69 81 ILE A N 1
ATOM 615 C CA . ILE A 1 81 ? -4.131 3.696 0.940 1.00 97.69 81 ILE A CA 1
ATOM 616 C C . ILE A 1 81 ? -4.271 3.217 2.384 1.00 97.69 81 ILE A C 1
ATOM 618 O O . ILE A 1 81 ? -5.165 3.672 3.098 1.00 97.69 81 ILE A O 1
ATOM 622 N N . MET A 1 82 ? -3.338 2.379 2.844 1.00 97.00 82 MET A N 1
ATOM 623 C CA . MET A 1 82 ? -3.326 1.878 4.218 1.00 97.00 82 MET A CA 1
ATOM 624 C C . MET A 1 82 ? -3.314 3.026 5.241 1.00 97.00 82 MET A C 1
ATOM 626 O O . MET A 1 82 ? -4.111 3.048 6.179 1.00 97.00 82 MET A O 1
ATOM 630 N N . SER A 1 83 ? -2.470 4.037 5.020 1.00 96.06 83 SER A N 1
ATOM 631 C CA . SER A 1 83 ? -2.394 5.226 5.876 1.00 96.06 83 SER A CA 1
ATOM 632 C C . SER A 1 83 ? -3.681 6.046 5.881 1.00 96.06 83 SER A C 1
ATOM 634 O O . SER A 1 83 ? -4.060 6.602 6.914 1.00 96.06 83 SER A O 1
ATOM 636 N N . GLY A 1 84 ? -4.364 6.135 4.740 1.00 95.88 84 GLY A N 1
ATOM 637 C CA . GLY A 1 84 ? -5.652 6.804 4.615 1.00 95.88 84 GLY A CA 1
ATOM 638 C C . GLY A 1 84 ? -6.752 6.092 5.400 1.00 95.88 84 GLY A C 1
ATOM 639 O O . GLY A 1 84 ? -7.479 6.757 6.138 1.00 95.88 84 GLY A O 1
ATOM 640 N N . LEU A 1 85 ? -6.818 4.761 5.297 1.00 95.75 85 LEU A N 1
ATOM 641 C CA . LEU A 1 85 ? -7.827 3.931 5.961 1.00 95.75 85 LEU A CA 1
ATOM 642 C C . LEU A 1 85 ? -7.637 3.865 7.483 1.00 95.75 85 LEU A C 1
ATOM 644 O O . LEU A 1 85 ? -8.616 3.942 8.222 1.00 95.75 85 LEU A O 1
ATOM 648 N N . THR A 1 86 ? -6.397 3.766 7.977 1.00 94.12 86 THR A N 1
ATOM 649 C CA . THR A 1 86 ? -6.140 3.591 9.422 1.00 94.12 86 THR A CA 1
ATOM 650 C C . THR A 1 86 ? -5.722 4.873 10.146 1.00 94.12 86 THR A C 1
ATOM 652 O O . THR A 1 86 ? -5.544 4.859 11.363 1.00 94.12 86 THR A O 1
ATOM 655 N N . ARG A 1 87 ? -5.473 5.975 9.421 1.00 90.44 87 ARG A N 1
ATOM 656 C CA . ARG A 1 87 ? -4.872 7.220 9.952 1.00 90.44 87 ARG A CA 1
ATOM 657 C C . ARG A 1 87 ? -3.554 7.000 10.714 1.00 90.44 87 ARG A C 1
ATOM 659 O O . ARG A 1 87 ? -3.259 7.713 11.672 1.00 90.44 87 ARG A O 1
ATOM 666 N N . ALA A 1 88 ? -2.758 6.025 10.281 1.00 91.31 88 ALA A N 1
ATOM 667 C CA . ALA A 1 88 ? -1.430 5.734 10.824 1.00 91.31 88 ALA A CA 1
ATOM 668 C C . ALA A 1 88 ? -0.368 5.867 9.718 1.00 91.31 88 ALA A C 1
ATOM 670 O O . ALA A 1 88 ? -0.712 5.729 8.546 1.00 91.31 88 ALA A O 1
ATOM 671 N N . PRO A 1 89 ? 0.902 6.159 10.045 1.00 91.69 89 PRO A N 1
ATOM 672 C CA . PRO A 1 89 ? 1.929 6.401 9.035 1.00 91.69 89 PRO A CA 1
ATOM 673 C C . PRO A 1 89 ? 2.496 5.076 8.511 1.00 91.69 89 PRO A C 1
ATOM 675 O O . PRO A 1 89 ? 3.529 4.617 8.983 1.00 91.69 89 PRO A O 1
ATOM 678 N N . TRP A 1 90 ? 1.826 4.428 7.562 1.00 94.94 90 TRP A N 1
ATOM 679 C CA . TRP A 1 90 ? 2.325 3.184 6.974 1.00 94.94 90 TRP A CA 1
ATOM 680 C C . TRP A 1 90 ? 3.398 3.439 5.911 1.00 94.94 90 TRP A C 1
ATOM 682 O O . TRP A 1 90 ? 3.389 4.452 5.210 1.00 94.94 90 TRP A O 1
ATOM 692 N N . GLU A 1 91 ? 4.313 2.482 5.780 1.00 95.00 91 GLU A N 1
ATOM 693 C CA . GLU A 1 91 ? 5.379 2.445 4.784 1.00 95.00 91 GLU A CA 1
ATOM 694 C C . GLU A 1 91 ? 5.343 1.121 4.016 1.00 95.00 91 GLU A C 1
ATOM 696 O O . GLU A 1 91 ? 5.126 0.057 4.603 1.00 95.00 91 GLU A O 1
ATOM 701 N N . GLY A 1 92 ? 5.599 1.194 2.709 1.00 93.81 92 GLY A N 1
ATOM 702 C CA . GLY A 1 92 ? 5.619 0.045 1.807 1.00 93.81 92 GLY A CA 1
ATOM 703 C C . GLY A 1 92 ? 7.043 -0.356 1.437 1.00 93.81 92 GLY A C 1
ATOM 704 O O . GLY A 1 92 ? 7.810 0.454 0.904 1.00 93.81 92 GLY A O 1
ATOM 705 N N . ILE A 1 93 ? 7.390 -1.616 1.690 1.00 91.44 93 ILE A N 1
ATOM 706 C CA . ILE A 1 93 ? 8.632 -2.254 1.245 1.00 91.44 93 ILE A CA 1
ATOM 707 C C . ILE A 1 93 ? 8.274 -3.150 0.063 1.00 91.44 93 ILE A C 1
ATOM 709 O O . ILE A 1 93 ? 7.496 -4.086 0.226 1.00 91.44 93 ILE A O 1
ATOM 713 N N . GLY A 1 94 ? 8.804 -2.832 -1.116 1.00 89.81 94 GLY A N 1
ATOM 714 C CA . GLY A 1 94 ? 8.513 -3.550 -2.355 1.00 89.81 94 GLY A CA 1
ATOM 715 C C . GLY A 1 94 ? 9.669 -4.453 -2.773 1.00 89.81 94 GLY A C 1
ATOM 716 O O . GLY A 1 94 ? 10.825 -4.088 -2.567 1.00 89.81 94 GLY A O 1
ATOM 717 N N . ARG A 1 95 ? 9.345 -5.588 -3.391 1.00 88.62 95 ARG A N 1
ATOM 718 C CA . ARG A 1 95 ? 10.269 -6.441 -4.151 1.00 88.62 95 ARG A CA 1
ATOM 719 C C . ARG A 1 95 ? 9.615 -6.804 -5.483 1.00 88.62 95 ARG A C 1
ATOM 721 O O . ARG A 1 95 ? 8.433 -7.155 -5.489 1.00 88.62 95 ARG A O 1
ATOM 728 N N . LEU A 1 96 ? 10.348 -6.688 -6.587 1.00 87.31 96 LEU A N 1
ATOM 729 C CA . LEU A 1 96 ? 9.849 -7.141 -7.885 1.00 87.31 96 LEU A CA 1
ATOM 730 C C . LEU A 1 96 ? 9.881 -8.670 -7.958 1.00 87.31 96 LEU A C 1
ATOM 732 O O . LEU A 1 96 ? 10.826 -9.309 -7.499 1.00 87.31 96 LEU A O 1
ATOM 736 N N . GLU A 1 97 ? 8.835 -9.235 -8.541 1.00 86.44 97 GLU A N 1
ATOM 737 C CA . GLU A 1 97 ? 8.759 -10.625 -8.983 1.00 86.44 97 GLU A CA 1
ATOM 738 C C . GLU A 1 97 ? 8.475 -10.633 -10.498 1.00 86.44 97 GLU A C 1
ATOM 740 O O . GLU A 1 97 ? 8.233 -9.580 -11.084 1.00 86.44 97 GLU A O 1
ATOM 745 N N . GLU A 1 98 ? 8.536 -11.801 -11.142 1.00 80.75 98 GLU A N 1
ATOM 746 C CA . GLU A 1 98 ? 8.436 -11.933 -12.609 1.00 80.75 98 GLU A CA 1
ATOM 747 C C . GLU A 1 98 ? 7.179 -11.261 -13.195 1.00 80.75 98 GLU A C 1
ATOM 749 O O . GLU A 1 98 ? 7.279 -10.547 -14.189 1.00 80.75 98 GLU A O 1
ATOM 754 N N . ASP A 1 99 ? 6.039 -11.393 -12.508 1.00 84.88 99 ASP A N 1
ATOM 755 C CA . ASP A 1 99 ? 4.733 -10.901 -12.972 1.00 84.88 99 ASP A CA 1
ATOM 756 C C . ASP A 1 99 ? 4.234 -9.646 -12.218 1.00 84.88 99 ASP A C 1
ATOM 758 O O . ASP A 1 99 ? 3.059 -9.274 -12.308 1.00 84.88 99 ASP A O 1
ATOM 762 N N . GLY A 1 100 ? 5.089 -8.981 -11.428 1.00 89.06 100 GLY A N 1
ATOM 763 C CA . GLY A 1 100 ? 4.673 -7.777 -10.707 1.00 89.06 100 GLY A CA 1
ATOM 764 C C . GLY A 1 100 ? 5.516 -7.409 -9.492 1.00 89.06 100 GLY A C 1
ATOM 765 O O . GLY A 1 100 ? 6.737 -7.538 -9.477 1.00 89.06 100 GLY A O 1
ATOM 766 N N . CYS A 1 101 ? 4.863 -6.899 -8.449 1.00 91.44 101 CYS A N 1
ATOM 767 C CA . CYS A 1 101 ? 5.526 -6.446 -7.234 1.00 91.44 101 CYS A CA 1
ATOM 768 C C . CYS A 1 101 ? 4.821 -6.919 -5.966 1.00 91.44 101 CYS A C 1
ATOM 770 O O . CYS A 1 101 ? 3.625 -6.694 -5.774 1.00 91.44 101 CYS A O 1
ATOM 772 N N . VAL A 1 102 ? 5.588 -7.505 -5.049 1.00 93.38 102 VAL A N 1
ATOM 773 C CA . VAL A 1 102 ? 5.123 -7.827 -3.698 1.00 93.38 102 VAL A CA 1
ATOM 774 C C . VAL A 1 102 ? 5.438 -6.660 -2.779 1.00 93.38 102 VAL A C 1
ATOM 776 O O . VAL A 1 102 ? 6.590 -6.236 -2.672 1.00 93.38 102 VAL A O 1
ATOM 779 N N . ILE A 1 103 ? 4.429 -6.179 -2.063 1.00 95.06 103 ILE A N 1
ATOM 780 C CA . ILE A 1 103 ? 4.535 -5.049 -1.149 1.00 95.06 103 ILE A CA 1
ATOM 781 C C . ILE A 1 103 ? 4.174 -5.503 0.259 1.00 95.06 103 ILE A C 1
ATOM 783 O O . ILE A 1 103 ? 3.048 -5.917 0.539 1.00 95.06 103 ILE A O 1
ATOM 787 N N . LYS A 1 104 ? 5.136 -5.364 1.167 1.00 94.50 104 LYS A N 1
ATOM 788 C CA . LYS A 1 104 ? 4.953 -5.569 2.600 1.00 94.50 104 LYS A CA 1
ATOM 789 C C . LYS A 1 104 ? 4.790 -4.231 3.308 1.00 94.50 104 LYS A C 1
ATOM 791 O O . LYS A 1 104 ? 5.535 -3.284 3.052 1.00 94.50 104 LYS A O 1
ATOM 796 N N . LEU A 1 105 ? 3.837 -4.175 4.229 1.00 93.12 105 LEU A N 1
ATOM 797 C CA . LEU A 1 105 ? 3.513 -2.980 4.999 1.00 93.12 105 LEU A CA 1
ATOM 798 C C . LEU A 1 105 ? 4.160 -3.012 6.387 1.00 93.12 105 LEU A C 1
ATOM 800 O O . LEU A 1 105 ? 4.263 -4.062 7.022 1.00 93.12 105 LEU A O 1
ATOM 804 N N . ARG A 1 106 ? 4.582 -1.842 6.867 1.00 91.25 106 ARG A N 1
ATOM 805 C CA . ARG A 1 106 ? 4.993 -1.613 8.261 1.00 91.25 106 ARG A CA 1
ATOM 806 C C . ARG A 1 106 ? 4.600 -0.213 8.706 1.00 91.25 106 ARG A C 1
ATOM 808 O O . ARG A 1 106 ? 4.450 0.666 7.863 1.00 91.25 106 ARG A O 1
ATOM 815 N N . ILE A 1 107 ? 4.521 0.030 10.009 1.00 87.69 107 ILE A N 1
ATOM 816 C CA . ILE A 1 107 ? 4.352 1.396 10.508 1.00 87.69 107 ILE A CA 1
ATOM 817 C C . ILE A 1 107 ? 5.706 2.119 10.509 1.00 87.69 107 ILE A C 1
ATOM 819 O O . ILE A 1 107 ? 6.694 1.627 11.054 1.00 87.69 107 ILE A O 1
ATOM 823 N N . GLY A 1 108 ? 5.758 3.277 9.858 1.00 79.88 108 GLY A N 1
ATOM 824 C CA . GLY A 1 108 ? 6.923 4.144 9.755 1.00 79.88 108 GLY A CA 1
ATOM 825 C C . GLY A 1 108 ? 7.271 4.833 11.070 1.00 79.88 108 GLY A C 1
ATOM 826 O O . GLY A 1 108 ? 6.405 5.130 11.892 1.00 79.88 108 GLY A O 1
ATOM 827 N N . GLY A 1 109 ? 8.565 5.096 11.262 1.00 73.12 109 GLY A N 1
ATOM 828 C CA . GLY A 1 109 ? 9.079 5.811 12.433 1.00 73.12 109 GLY A CA 1
ATOM 829 C C . GLY A 1 109 ? 9.062 5.014 13.739 1.00 73.12 109 GLY A C 1
ATOM 830 O O . GLY A 1 109 ? 9.370 5.589 14.777 1.00 73.12 109 GLY A O 1
ATOM 831 N N . LEU A 1 110 ? 8.728 3.720 13.692 1.00 71.69 110 LEU A N 1
ATOM 832 C CA . LEU A 1 110 ? 8.648 2.852 14.862 1.00 71.69 110 LEU A CA 1
ATOM 833 C C . LEU A 1 110 ? 9.594 1.659 14.739 1.00 71.69 110 LEU A C 1
ATOM 835 O O . LEU A 1 110 ? 9.734 1.048 13.677 1.00 71.69 110 LEU A O 1
ATOM 839 N N . THR A 1 111 ? 10.218 1.301 15.857 1.00 73.75 111 THR A N 1
ATOM 840 C CA . THR A 1 111 ? 10.859 -0.007 16.017 1.00 73.75 111 THR A CA 1
ATOM 841 C C . THR A 1 111 ? 9.807 -1.119 15.984 1.00 73.75 111 THR A C 1
ATOM 843 O O . THR A 1 111 ? 8.625 -0.883 16.217 1.00 73.75 111 THR A O 1
ATOM 846 N N . GLU A 1 112 ? 10.211 -2.368 15.746 1.00 71.69 112 GLU A N 1
ATOM 847 C CA . GLU A 1 112 ? 9.272 -3.500 15.667 1.00 71.69 112 GLU A CA 1
ATOM 848 C C . GLU A 1 112 ? 8.431 -3.681 16.949 1.00 71.69 112 GLU A C 1
ATOM 850 O O . GLU A 1 112 ? 7.250 -4.024 16.885 1.00 71.69 112 GLU A O 1
ATOM 855 N N . LYS A 1 113 ? 9.010 -3.393 18.125 1.00 72.81 113 LYS A N 1
ATOM 856 C CA . LYS A 1 113 ? 8.276 -3.403 19.402 1.00 72.81 113 LYS A CA 1
ATOM 857 C C . LYS A 1 113 ? 7.228 -2.293 19.473 1.00 72.81 113 LYS A C 1
ATOM 859 O O . LYS A 1 113 ? 6.115 -2.536 19.930 1.00 72.81 113 LYS A O 1
ATOM 864 N N . GLU A 1 114 ? 7.574 -1.090 19.027 1.00 72.12 114 GLU A N 1
ATOM 865 C CA . GLU A 1 114 ? 6.655 0.050 19.025 1.00 72.12 114 GLU A CA 1
ATOM 866 C C . GLU A 1 114 ? 5.560 -0.103 17.969 1.00 72.12 114 GLU A C 1
ATOM 868 O O . GLU A 1 114 ? 4.423 0.282 18.224 1.00 72.12 114 GLU A O 1
ATOM 873 N N . ALA A 1 115 ? 5.875 -0.710 16.822 1.00 69.94 115 ALA A N 1
ATOM 874 C CA . ALA A 1 115 ? 4.903 -1.039 15.789 1.00 69.94 115 ALA A CA 1
ATOM 875 C C . ALA A 1 115 ? 3.834 -1.992 16.340 1.00 69.94 115 ALA A C 1
ATOM 877 O O . ALA A 1 115 ? 2.655 -1.663 16.263 1.00 69.94 115 ALA A O 1
ATOM 878 N N . LYS A 1 116 ? 4.232 -3.087 17.008 1.00 73.94 116 LYS A N 1
ATOM 879 C CA . LYS A 1 116 ? 3.287 -4.013 17.663 1.00 73.94 116 LYS A CA 1
ATOM 880 C C . LYS A 1 116 ? 2.432 -3.316 18.723 1.00 73.94 116 LYS A C 1
ATOM 882 O O . LYS A 1 116 ? 1.216 -3.480 18.741 1.00 73.94 116 LYS A O 1
ATOM 887 N N . GLY A 1 117 ? 3.049 -2.492 19.574 1.00 75.75 117 GLY A N 1
ATOM 888 C CA . GLY A 1 117 ? 2.319 -1.730 20.590 1.00 75.75 117 GLY A CA 1
ATOM 889 C C . GLY A 1 117 ? 1.347 -0.708 19.989 1.00 75.75 117 GLY A C 1
ATOM 890 O O . GLY A 1 117 ? 0.254 -0.504 20.510 1.00 75.75 117 GLY A O 1
ATOM 891 N N . LEU A 1 118 ? 1.706 -0.066 18.875 1.00 73.62 118 LEU A N 1
ATOM 892 C CA . LEU A 1 118 ? 0.808 0.843 18.173 1.00 73.62 118 LEU A CA 1
ATOM 893 C C . LEU A 1 118 ? -0.332 0.092 17.479 1.00 73.62 118 LEU A C 1
ATOM 895 O O . LEU A 1 118 ? -1.465 0.550 17.583 1.00 73.62 118 LEU A O 1
ATOM 899 N N . GLU A 1 119 ? -0.058 -1.029 16.812 1.00 69.75 119 GLU A N 1
ATOM 900 C CA . GLU A 1 119 ? -1.076 -1.886 16.188 1.00 69.75 119 GLU A CA 1
ATOM 901 C C . GLU A 1 119 ? -2.132 -2.321 17.208 1.00 69.75 119 GLU A C 1
ATOM 903 O O . GLU A 1 119 ? -3.328 -2.201 16.952 1.00 69.75 119 GLU A O 1
ATOM 908 N N . GLU A 1 120 ? -1.703 -2.725 18.403 1.00 77.19 120 GLU A N 1
ATOM 909 C CA . GLU A 1 120 ? -2.597 -3.130 19.488 1.00 77.19 120 GLU A CA 1
ATOM 910 C C . GLU A 1 120 ? -3.444 -1.957 20.015 1.00 77.19 120 GLU A C 1
ATOM 912 O O . GLU A 1 120 ? -4.639 -2.101 20.274 1.00 77.19 120 GLU A O 1
ATOM 917 N N . ARG A 1 121 ? -2.873 -0.746 20.093 1.00 74.19 121 ARG A N 1
ATOM 918 C CA . ARG A 1 121 ? -3.636 0.473 20.427 1.00 74.19 121 ARG A CA 1
ATOM 919 C C . ARG A 1 121 ? -4.604 0.900 19.328 1.00 74.19 121 ARG A C 1
ATOM 921 O O . ARG A 1 121 ? -5.643 1.466 19.653 1.00 74.19 121 ARG A O 1
ATOM 928 N N . LEU A 1 122 ? -4.247 0.710 18.057 1.00 70.06 122 LEU A N 1
ATOM 929 C CA . LEU A 1 122 ? -5.132 1.000 16.927 1.00 70.06 122 LEU A CA 1
ATOM 930 C C . LEU A 1 122 ? -6.333 0.056 16.956 1.00 70.06 122 LEU A C 1
ATOM 932 O O . LEU A 1 122 ? -7.454 0.541 16.864 1.00 70.06 122 LEU A O 1
ATOM 936 N N . ARG A 1 123 ? -6.093 -1.236 17.214 1.00 69.69 123 ARG A N 1
ATOM 937 C CA . ARG A 1 123 ? -7.145 -2.250 17.360 1.00 69.69 123 ARG A CA 1
ATOM 938 C C . ARG A 1 123 ? -8.133 -1.941 18.490 1.00 69.69 123 ARG A C 1
ATOM 940 O O . ARG A 1 123 ? -9.316 -2.210 18.373 1.00 69.69 123 ARG A O 1
ATOM 947 N N . ASN A 1 124 ? -7.656 -1.366 19.592 1.00 68.50 124 ASN A N 1
AT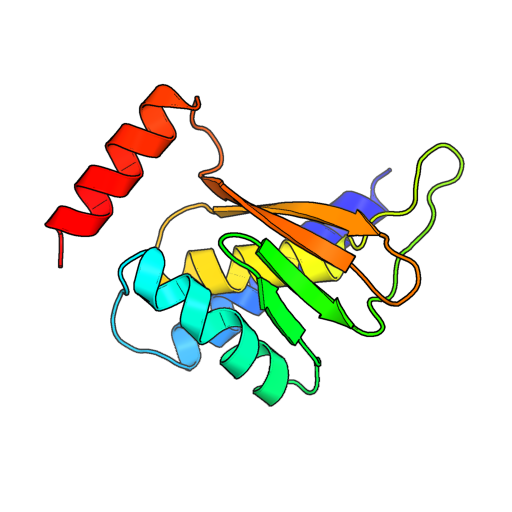OM 948 C CA . ASN A 1 124 ? -8.486 -1.062 20.767 1.00 68.50 124 ASN A CA 1
ATOM 949 C C . ASN A 1 124 ? -9.181 0.314 20.712 1.00 68.50 124 ASN A C 1
ATOM 951 O O . ASN A 1 124 ? -9.784 0.734 21.700 1.00 68.50 124 ASN A O 1
ATOM 955 N N . ARG A 1 125 ? -9.030 1.066 19.614 1.00 56.31 125 ARG A N 1
ATOM 956 C CA . ARG A 1 125 ? -9.630 2.401 19.434 1.00 56.31 125 ARG A CA 1
ATOM 957 C C . ARG A 1 125 ? -10.937 2.388 18.640 1.00 56.31 125 ARG A C 1
ATOM 959 O O . ARG A 1 125 ? -11.575 3.442 18.579 1.00 56.31 125 ARG A O 1
ATOM 966 N N . VAL A 1 126 ? -11.276 1.253 18.030 1.00 47.41 126 VAL A N 1
ATOM 967 C CA . VAL A 1 126 ? -12.510 1.018 17.269 1.00 47.41 126 VAL A CA 1
ATOM 968 C C . VAL A 1 126 ? -13.547 0.348 18.161 1.00 47.41 126 VAL A C 1
ATOM 970 O O . VAL A 1 126 ? -13.160 -0.537 18.957 1.00 47.41 126 VAL A O 1
#

pLDDT: mean 85.89, std 12.54, range [47.41, 97.81]